Protein AF-A0A959X990-F1 (afdb_monomer_lite)

Secondary structure (DSSP, 8-state):
--PPPSS---EEESHHHHTT---HHHHHHHHHHHHHTTTTTTT--EEE--TT-B-SS-BTTB--B-TTT-TT-HHHH-

Sequence (78 aa):
MLSARLTPAMGWNSWNAFGTKLDEQTLLEVADVMVDRGLLTAGYDYFVIDDGWQHATRVGGRLVPDPDRFPSGMDWLG

Foldseek 3Di:
DDDDDPDDAAADECCVPANLNAAPVRLVVVVVVCVVVCVVVVRHPDDHYDPNQWDPDDDVNHTWGDCVRYVVTPVVVD

pLDDT: mean 94.64, std 9.84, range [40.72, 98.62]

Radius of gyration: 14.26 Å; chains: 1; bounding box: 27×29×39 Å

Structure (mmCIF, N/CA/C/O backbone):
data_AF-A0A959X990-F1
#
_entry.id   AF-A0A959X990-F1
#
loop_
_atom_site.group_PDB
_atom_site.id
_atom_site.type_symbol
_atom_site.label_atom_id
_atom_site.label_alt_id
_atom_site.label_comp_id
_atom_site.label_asym_id
_atom_site.label_entity_id
_atom_site.label_seq_id
_atom_site.pdbx_PDB_ins_code
_atom_site.Cartn_x
_atom_site.Cartn_y
_atom_site.Cartn_z
_atom_site.occupancy
_atom_site.B_iso_or_equiv
_atom_site.auth_seq_id
_atom_site.auth_comp_id
_atom_site.auth_asym_id
_atom_site.auth_atom_id
_atom_site.pdbx_PDB_model_num
ATOM 1 N N . MET A 1 1 ? -16.799 17.796 -3.974 1.00 40.72 1 MET A N 1
ATOM 2 C CA . MET A 1 1 ? -15.637 18.275 -3.195 1.00 40.72 1 MET A CA 1
ATOM 3 C C . MET A 1 1 ? -15.339 17.220 -2.147 1.00 40.72 1 MET A C 1
ATOM 5 O O . MET A 1 1 ? -16.245 16.884 -1.398 1.00 40.72 1 MET A O 1
ATOM 9 N N . LEU A 1 2 ? -14.137 16.643 -2.144 1.00 51.06 2 LEU A N 1
ATOM 10 C CA . LEU A 1 2 ? -13.713 15.731 -1.079 1.00 51.06 2 LEU A CA 1
ATOM 11 C C . LEU A 1 2 ? -13.481 16.573 0.180 1.00 51.06 2 LEU A C 1
ATOM 13 O O . LEU A 1 2 ? -12.635 17.464 0.175 1.00 51.06 2 LEU A O 1
ATOM 17 N N . SER A 1 3 ? -14.284 16.353 1.221 1.00 60.38 3 SER A N 1
ATOM 18 C CA . SER A 1 3 ? -14.068 16.995 2.518 1.00 60.38 3 SER A CA 1
ATOM 19 C C . SER A 1 3 ? -12.795 16.419 3.129 1.00 60.38 3 SER A C 1
ATOM 21 O O . SER A 1 3 ? -12.695 15.205 3.297 1.00 60.38 3 SER A O 1
ATOM 23 N N . ALA A 1 4 ? -11.828 17.272 3.466 1.00 71.69 4 ALA A N 1
ATOM 24 C CA . ALA A 1 4 ? -10.675 16.856 4.255 1.00 71.69 4 ALA A CA 1
ATOM 25 C C . ALA A 1 4 ? -11.156 16.273 5.595 1.00 71.69 4 ALA A C 1
ATOM 27 O O . ALA A 1 4 ? -12.104 16.792 6.197 1.00 71.69 4 ALA A O 1
ATOM 28 N N . ARG A 1 5 ? -10.527 15.183 6.053 1.00 77.81 5 ARG A N 1
ATOM 29 C CA . ARG A 1 5 ? -10.799 14.634 7.387 1.00 77.81 5 ARG A CA 1
ATOM 30 C C . ARG A 1 5 ? -10.303 15.625 8.440 1.00 77.81 5 ARG A C 1
ATOM 32 O O . ARG A 1 5 ? -9.217 16.180 8.309 1.00 77.81 5 ARG A O 1
ATOM 39 N N . LEU A 1 6 ? -11.109 15.845 9.479 1.00 89.69 6 LEU A N 1
ATOM 40 C CA . LEU A 1 6 ? -10.782 16.753 10.588 1.00 89.69 6 LEU A CA 1
ATOM 41 C C . LEU A 1 6 ? -9.834 16.118 11.622 1.00 89.69 6 LEU A C 1
ATOM 43 O O . LEU A 1 6 ? -9.381 16.797 12.540 1.00 89.69 6 LEU A O 1
ATOM 47 N N . THR A 1 7 ? -9.540 14.826 11.483 1.00 91.62 7 THR A N 1
ATOM 48 C CA . THR A 1 7 ? -8.629 14.060 12.340 1.00 91.62 7 THR A CA 1
ATOM 49 C C . THR A 1 7 ? -7.402 13.608 11.546 1.00 91.62 7 THR A C 1
ATOM 51 O O . THR A 1 7 ? -7.499 13.470 10.322 1.00 91.62 7 THR A O 1
ATOM 54 N N . PRO A 1 8 ? -6.257 13.345 12.208 1.00 95.12 8 PRO A N 1
ATOM 55 C CA . PRO A 1 8 ? -5.098 12.758 11.544 1.00 95.12 8 PRO A CA 1
ATOM 56 C C . PRO A 1 8 ? -5.468 11.478 10.785 1.00 95.12 8 PRO A C 1
ATOM 58 O O . PRO A 1 8 ? -6.296 10.695 11.253 1.00 95.12 8 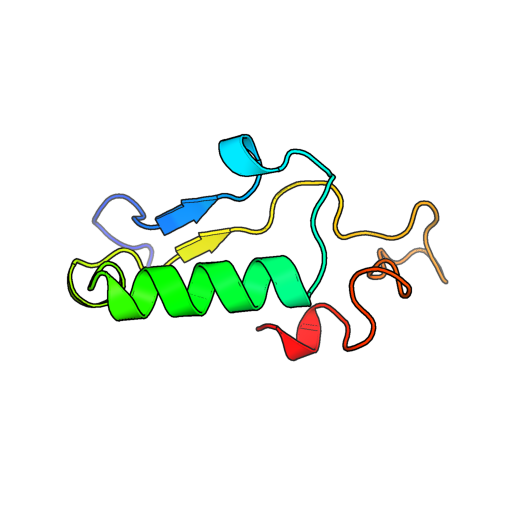PRO A O 1
ATOM 61 N N . ALA A 1 9 ? -4.852 11.270 9.620 1.00 95.06 9 ALA A N 1
ATOM 62 C CA . ALA A 1 9 ? -4.984 10.014 8.894 1.00 95.06 9 ALA A CA 1
ATOM 63 C C . ALA A 1 9 ? -4.363 8.881 9.720 1.00 95.06 9 ALA A C 1
ATOM 65 O O . ALA A 1 9 ? -3.271 9.028 10.272 1.00 95.06 9 ALA A O 1
ATOM 66 N N . MET A 1 10 ? -5.063 7.758 9.795 1.00 97.56 10 MET A N 1
ATOM 67 C CA . MET A 1 10 ? -4.611 6.562 10.489 1.00 97.56 10 MET A CA 1
ATOM 68 C C . MET A 1 10 ? -4.534 5.426 9.482 1.00 97.56 10 MET A C 1
ATOM 70 O O . MET A 1 10 ? -5.454 5.216 8.698 1.00 97.56 10 MET A O 1
ATOM 74 N N . GLY A 1 11 ? -3.426 4.700 9.484 1.00 97.56 11 GLY A N 1
ATOM 75 C CA . GLY A 1 11 ? -3.192 3.671 8.489 1.00 97.56 11 GLY A CA 1
ATOM 76 C C . GLY A 1 11 ? -1.844 2.996 8.632 1.00 97.56 11 GLY A C 1
ATOM 77 O O . GLY A 1 11 ? -1.145 3.161 9.634 1.00 97.56 11 GLY A O 1
ATOM 78 N N . TRP A 1 12 ? -1.492 2.251 7.599 1.00 98.31 12 TRP A N 1
ATOM 79 C CA . TRP A 1 12 ? -0.221 1.564 7.459 1.00 98.31 12 TRP A CA 1
ATOM 80 C C . TRP A 1 12 ? 0.496 2.036 6.191 1.00 98.31 12 TRP A C 1
ATOM 82 O O . TRP A 1 12 ? -0.150 2.395 5.209 1.00 98.31 12 TRP A O 1
ATOM 92 N N . ASN A 1 13 ? 1.827 2.055 6.225 1.00 98.50 13 ASN A N 1
ATOM 93 C CA . ASN A 1 13 ? 2.680 2.389 5.087 1.00 98.50 13 ASN A CA 1
ATOM 94 C C . ASN A 1 13 ? 3.750 1.302 4.917 1.00 98.50 13 ASN A C 1
ATOM 96 O O . ASN A 1 13 ? 4.352 0.869 5.906 1.00 98.50 13 ASN A O 1
ATOM 100 N N . SER A 1 14 ? 3.994 0.885 3.672 1.00 98.38 14 SER A N 1
ATOM 101 C CA . SER A 1 14 ? 4.882 -0.242 3.362 1.00 98.38 14 SER A CA 1
ATOM 102 C C . SER A 1 14 ? 6.369 0.003 3.618 1.00 98.38 14 SER A C 1
ATOM 104 O O . SER A 1 14 ? 7.104 -0.958 3.865 1.00 98.38 14 SER A O 1
ATOM 106 N N . TRP A 1 15 ? 6.833 1.254 3.608 1.00 98.44 15 TRP A N 1
ATOM 107 C CA . TRP A 1 15 ? 8.256 1.594 3.558 1.00 98.44 15 TRP A CA 1
ATOM 108 C C . TRP A 1 15 ? 9.059 1.036 4.732 1.00 98.44 15 TRP A C 1
ATOM 110 O O . TRP A 1 15 ? 10.086 0.388 4.539 1.00 98.44 15 TRP A O 1
ATOM 120 N N . ASN A 1 16 ? 8.577 1.237 5.960 1.00 98.00 16 ASN A N 1
ATOM 121 C CA . ASN A 1 16 ? 9.319 0.837 7.159 1.00 98.00 16 ASN A CA 1
ATOM 122 C C . ASN A 1 16 ? 9.431 -0.686 7.320 1.00 98.00 16 ASN A C 1
ATOM 124 O O . ASN A 1 16 ? 10.311 -1.153 8.040 1.00 98.00 16 ASN A O 1
ATOM 128 N N . ALA A 1 17 ? 8.543 -1.449 6.677 1.00 97.62 17 ALA A N 1
ATOM 129 C CA . ALA A 1 17 ? 8.559 -2.906 6.716 1.00 97.62 17 ALA A CA 1
ATOM 130 C C . ALA A 1 17 ? 9.354 -3.502 5.545 1.00 97.62 17 ALA A C 1
ATOM 132 O O . ALA A 1 17 ? 10.125 -4.440 5.745 1.00 97.62 17 ALA A O 1
ATOM 133 N N . PHE A 1 18 ? 9.187 -2.953 4.339 1.00 97.88 18 PHE A N 1
ATOM 134 C CA . PHE A 1 18 ? 9.617 -3.615 3.105 1.00 97.88 18 PHE A CA 1
ATOM 135 C C . PHE A 1 18 ? 10.566 -2.787 2.233 1.00 97.88 18 PHE A C 1
ATOM 137 O O . PHE A 1 18 ? 11.249 -3.348 1.370 1.00 97.88 18 PHE A O 1
ATOM 144 N N . GLY A 1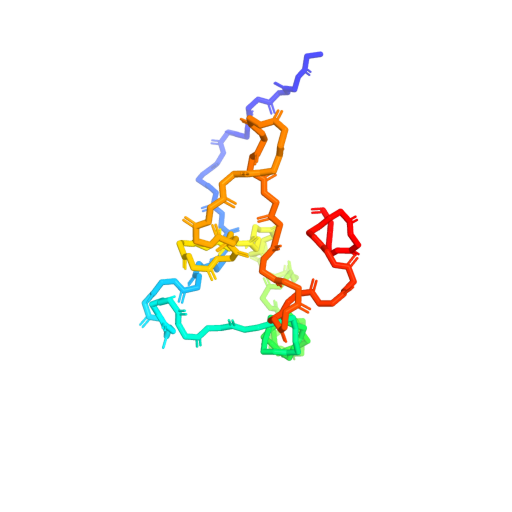 19 ? 10.650 -1.468 2.428 1.00 97.94 19 GLY A N 1
ATOM 145 C CA . GLY A 1 19 ? 11.260 -0.573 1.443 1.00 97.94 19 GLY A CA 1
ATOM 146 C C . GLY A 1 19 ? 10.660 -0.839 0.059 1.00 97.94 19 GLY A C 1
ATOM 147 O O . GLY A 1 19 ? 9.446 -0.899 -0.082 1.00 97.94 19 GLY A O 1
ATOM 148 N N . THR A 1 20 ? 11.509 -1.108 -0.935 1.00 97.31 20 THR A N 1
ATOM 149 C CA . THR A 1 20 ? 11.091 -1.454 -2.306 1.00 97.31 20 THR A CA 1
ATOM 150 C C . THR A 1 20 ? 10.915 -2.958 -2.555 1.00 97.31 20 THR A C 1
ATOM 152 O O . THR A 1 20 ? 10.797 -3.381 -3.707 1.00 97.31 20 THR A O 1
ATOM 155 N N . LYS A 1 21 ? 10.954 -3.798 -1.514 1.00 96.88 21 LYS A N 1
ATOM 156 C CA . LYS A 1 21 ? 10.860 -5.266 -1.612 1.00 96.88 21 LYS A CA 1
ATOM 157 C C . LYS A 1 21 ? 9.458 -5.748 -1.233 1.00 96.88 21 LYS A C 1
ATOM 159 O O . LYS A 1 21 ? 9.292 -6.419 -0.220 1.00 96.88 21 LYS A O 1
ATOM 164 N N . LEU A 1 22 ? 8.473 -5.374 -2.043 1.00 96.56 22 LEU A N 1
ATOM 165 C CA . LEU A 1 22 ? 7.081 -5.797 -1.909 1.00 96.56 22 LEU A CA 1
ATOM 166 C C . LEU A 1 22 ? 6.503 -6.214 -3.265 1.00 96.56 22 LEU A C 1
ATOM 168 O O . LEU A 1 22 ? 6.996 -5.794 -4.315 1.00 96.56 22 LEU A O 1
ATOM 172 N N . ASP A 1 23 ? 5.438 -6.999 -3.207 1.00 98.31 23 ASP A N 1
ATOM 173 C CA . ASP A 1 23 ? 4.625 -7.435 -4.336 1.00 98.31 23 ASP A CA 1
ATOM 174 C C . ASP A 1 23 ? 3.139 -7.487 -3.938 1.00 98.31 23 ASP A C 1
ATOM 176 O O . ASP A 1 23 ? 2.773 -7.237 -2.785 1.00 98.31 23 ASP A O 1
ATOM 180 N N . GLU A 1 24 ? 2.279 -7.775 -4.913 1.00 98.31 24 GLU A N 1
ATOM 181 C CA . GLU A 1 24 ? 0.825 -7.868 -4.768 1.00 98.31 24 GLU A CA 1
ATOM 182 C C . GLU A 1 24 ? 0.418 -8.806 -3.627 1.00 98.31 24 GLU A C 1
ATOM 184 O O . GLU A 1 24 ? -0.373 -8.420 -2.768 1.00 98.31 24 GLU A O 1
ATOM 189 N N . GLN A 1 25 ? 1.009 -10.001 -3.564 1.00 98.31 25 GLN A N 1
ATOM 190 C CA . GLN A 1 25 ? 0.691 -10.983 -2.530 1.00 98.31 25 GLN A CA 1
ATOM 191 C C . GLN A 1 25 ? 1.062 -10.471 -1.134 1.00 98.31 25 GLN A C 1
ATOM 193 O O . GLN A 1 25 ? 0.245 -10.554 -0.217 1.00 98.31 25 GLN A O 1
ATOM 198 N N . THR A 1 26 ? 2.255 -9.892 -0.975 1.00 98.19 26 THR A N 1
ATOM 199 C CA . THR A 1 26 ? 2.705 -9.331 0.306 1.00 98.19 26 THR A CA 1
ATOM 200 C C . THR A 1 26 ? 1.730 -8.268 0.815 1.00 98.19 26 THR A C 1
ATOM 202 O O . THR A 1 26 ? 1.417 -8.224 2.004 1.00 98.19 26 THR A O 1
ATOM 205 N N . LEU A 1 27 ? 1.224 -7.405 -0.071 1.00 98.12 27 LEU A N 1
ATOM 206 C CA . LEU A 1 27 ? 0.271 -6.365 0.314 1.00 98.12 27 LEU A CA 1
ATOM 207 C C . LEU A 1 27 ? -1.083 -6.936 0.745 1.00 98.12 27 LEU A C 1
ATOM 209 O O . LEU A 1 27 ? -1.636 -6.469 1.740 1.00 98.12 27 LEU A O 1
ATOM 213 N N . LEU A 1 28 ? -1.594 -7.943 0.032 1.00 98.12 28 LEU A N 1
ATOM 214 C CA . LEU A 1 28 ? -2.844 -8.615 0.396 1.00 98.12 28 LEU A CA 1
ATOM 215 C C . LEU A 1 28 ? -2.733 -9.286 1.770 1.00 98.12 28 LEU A C 1
ATOM 217 O O . LEU A 1 28 ? -3.599 -9.090 2.617 1.00 98.12 28 LEU A O 1
ATOM 221 N N . GLU A 1 29 ? -1.626 -9.983 2.038 1.00 98.50 29 GLU A N 1
ATOM 222 C CA . GLU A 1 29 ? -1.382 -10.618 3.338 1.00 98.50 29 GLU A CA 1
ATOM 223 C C . GLU A 1 29 ? -1.323 -9.589 4.481 1.00 98.50 29 GLU A C 1
ATOM 225 O O . GLU A 1 29 ? -1.863 -9.820 5.565 1.00 98.50 29 GLU A O 1
ATOM 230 N N . VAL A 1 30 ? -0.707 -8.422 4.259 1.00 98.31 30 VAL A N 1
ATOM 231 C CA . VAL A 1 30 ? -0.701 -7.343 5.261 1.00 98.31 30 VAL A CA 1
ATOM 232 C C . VAL A 1 30 ? -2.104 -6.783 5.475 1.00 98.31 30 VAL A C 1
ATOM 234 O O . VAL A 1 30 ? -2.477 -6.532 6.622 1.00 98.31 30 VAL A O 1
ATOM 237 N N . ALA A 1 31 ? -2.885 -6.594 4.409 1.00 97.88 31 ALA A N 1
ATOM 238 C CA . ALA A 1 31 ? -4.261 -6.120 4.513 1.00 97.88 31 ALA A CA 1
ATOM 239 C C . ALA A 1 31 ? -5.130 -7.096 5.327 1.00 97.88 31 ALA A C 1
ATOM 241 O O . ALA A 1 31 ? -5.815 -6.662 6.259 1.00 97.88 31 ALA A O 1
ATOM 242 N N . ASP A 1 32 ? -5.022 -8.401 5.063 1.00 98.50 32 ASP A N 1
ATOM 243 C CA . ASP A 1 32 ? -5.703 -9.450 5.832 1.00 98.50 32 ASP A CA 1
ATOM 244 C C . ASP A 1 32 ? -5.294 -9.406 7.311 1.00 98.50 32 ASP A C 1
ATOM 246 O O . ASP A 1 32 ? -6.147 -9.357 8.199 1.00 98.50 32 ASP A O 1
ATOM 250 N N . VAL A 1 33 ? -3.992 -9.299 7.605 1.00 98.50 33 VAL A N 1
ATOM 251 C CA . VAL A 1 33 ? -3.503 -9.170 8.987 1.00 98.50 33 VAL A CA 1
ATOM 252 C C . VAL A 1 33 ? -4.033 -7.901 9.662 1.00 98.50 33 VAL A C 1
ATOM 254 O O . VAL A 1 33 ? -4.376 -7.939 10.845 1.00 98.50 33 VAL A O 1
ATOM 257 N N . MET A 1 34 ? -4.120 -6.768 8.960 1.00 98.44 34 MET A N 1
ATOM 258 C CA . MET A 1 34 ? -4.689 -5.541 9.528 1.00 98.44 34 MET A CA 1
ATOM 259 C C . MET A 1 34 ? -6.154 -5.732 9.934 1.00 98.44 34 MET A C 1
ATOM 261 O O . MET A 1 34 ? -6.560 -5.250 10.998 1.00 98.44 34 MET A O 1
ATOM 265 N N . VAL A 1 35 ? -6.935 -6.453 9.126 1.00 98.31 35 VAL A N 1
ATOM 266 C CA . VAL A 1 35 ? -8.331 -6.792 9.429 1.00 98.31 35 VAL A CA 1
ATOM 267 C C . VAL A 1 35 ? -8.411 -7.766 10.604 1.00 98.31 35 VAL A C 1
ATOM 269 O O . VAL A 1 35 ? -9.095 -7.469 11.585 1.00 98.31 35 VAL A O 1
ATOM 272 N N . ASP A 1 36 ? -7.655 -8.863 10.568 1.00 98.62 36 ASP A N 1
ATOM 273 C CA . ASP A 1 36 ? -7.641 -9.900 11.610 1.00 98.62 36 ASP A CA 1
ATOM 274 C C . ASP A 1 36 ? -7.215 -9.360 12.980 1.00 98.62 36 ASP A C 1
ATOM 276 O O . ASP A 1 36 ? -7.678 -9.814 14.030 1.00 98.62 36 ASP A O 1
ATOM 280 N N . ARG A 1 37 ? -6.332 -8.356 12.994 1.00 98.38 37 ARG A N 1
ATOM 281 C CA . ARG A 1 37 ? -5.889 -7.664 14.214 1.00 98.38 37 ARG A CA 1
ATOM 282 C C . ARG A 1 37 ? -6.844 -6.559 14.667 1.00 98.38 37 ARG A C 1
ATOM 284 O O . ARG A 1 37 ? -6.591 -5.936 15.697 1.00 98.38 37 ARG A O 1
ATOM 291 N N . GLY A 1 38 ? -7.924 -6.306 13.930 1.00 98.50 38 GLY A N 1
ATOM 292 C CA . GLY A 1 38 ? -8.927 -5.295 14.253 1.00 98.50 38 GLY A CA 1
ATOM 293 C C . GLY A 1 38 ? -8.470 -3.853 14.017 1.00 98.50 38 GLY A C 1
ATOM 294 O O . GLY A 1 38 ? -9.093 -2.932 14.544 1.00 98.50 38 GLY A O 1
ATOM 295 N N . LEU A 1 39 ? -7.406 -3.629 13.237 1.00 98.50 39 LEU A N 1
ATOM 296 C CA . LEU A 1 39 ? -6.877 -2.284 12.982 1.00 98.50 39 LEU A CA 1
ATOM 297 C C . LEU A 1 39 ? -7.848 -1.447 12.149 1.00 98.50 39 LEU A C 1
ATOM 299 O O . LEU A 1 39 ? -8.044 -0.270 12.453 1.00 98.50 39 LEU A O 1
ATOM 303 N N . LEU A 1 40 ? -8.525 -2.063 11.175 1.00 97.25 40 LEU A N 1
ATOM 304 C CA . LEU A 1 40 ? -9.573 -1.389 10.407 1.00 97.25 40 LEU A CA 1
ATOM 305 C C . LEU A 1 40 ? -10.705 -0.901 11.326 1.00 97.25 40 LEU A C 1
ATOM 307 O O . LEU A 1 40 ? -11.086 0.266 11.280 1.00 97.25 40 LEU A O 1
ATOM 311 N N . THR A 1 41 ? -11.183 -1.760 12.233 1.00 98.06 41 THR A N 1
ATOM 312 C CA . THR A 1 41 ? -12.204 -1.405 13.236 1.00 98.06 41 THR A CA 1
ATOM 313 C C . THR A 1 41 ? -11.722 -0.312 14.196 1.00 98.06 41 THR A C 1
ATOM 315 O O . THR A 1 41 ? -12.521 0.505 14.649 1.00 98.06 41 THR A O 1
ATOM 318 N N . ALA A 1 42 ? -10.420 -0.261 14.489 1.00 98.12 42 ALA A N 1
ATOM 319 C CA . ALA A 1 42 ? -9.800 0.780 15.307 1.00 98.12 42 ALA A CA 1
ATOM 320 C C . ALA A 1 42 ? -9.556 2.109 14.556 1.00 98.12 42 ALA A C 1
ATOM 322 O O . ALA A 1 42 ? -9.078 3.066 15.164 1.00 98.12 42 ALA A O 1
ATOM 323 N N . GLY A 1 43 ? -9.883 2.186 13.260 1.00 97.31 43 GLY A N 1
ATOM 324 C CA . GLY A 1 43 ? -9.798 3.404 12.450 1.00 97.31 43 GLY A CA 1
ATOM 325 C C . GLY A 1 43 ? -8.551 3.525 11.571 1.00 97.31 43 GLY A C 1
ATOM 326 O O . GLY A 1 43 ? -8.356 4.575 10.969 1.00 97.31 43 GLY A O 1
ATOM 327 N N . TYR A 1 44 ? -7.712 2.489 11.474 1.00 98.00 44 TYR A N 1
ATOM 328 C CA . TYR A 1 44 ? -6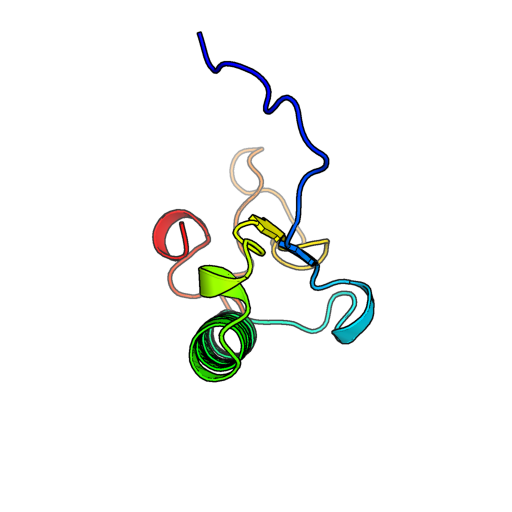.586 2.453 10.534 1.00 98.00 44 TYR A CA 1
ATOM 329 C C . TYR A 1 44 ? -7.090 2.058 9.143 1.00 98.00 44 TYR A C 1
ATOM 331 O O . TYR A 1 44 ? -7.072 0.884 8.780 1.00 98.00 44 TYR A O 1
ATOM 339 N N . ASP A 1 45 ? -7.573 3.039 8.385 1.00 95.38 45 ASP A N 1
ATOM 340 C CA . ASP A 1 45 ? -8.279 2.834 7.116 1.00 95.38 45 ASP A CA 1
ATOM 341 C C . ASP A 1 45 ? -7.535 3.361 5.881 1.00 95.38 45 ASP A C 1
ATOM 343 O O . ASP A 1 45 ? -8.048 3.283 4.765 1.00 95.38 45 ASP A O 1
ATOM 347 N N . TYR A 1 46 ? -6.305 3.846 6.060 1.00 96.44 46 TYR A N 1
ATOM 348 C CA . TYR A 1 46 ? -5.370 4.082 4.964 1.00 96.44 46 TYR A CA 1
ATOM 349 C C . TYR A 1 46 ? -4.394 2.912 4.817 1.00 96.44 46 TYR A C 1
ATOM 351 O O . TYR A 1 46 ? -3.712 2.528 5.769 1.00 96.44 46 TYR A O 1
ATOM 359 N N . PHE A 1 47 ? -4.275 2.399 3.597 1.00 97.56 47 PHE A N 1
ATOM 360 C CA . PHE A 1 47 ? -3.276 1.407 3.214 1.00 97.56 47 PHE A CA 1
ATOM 361 C C . PHE A 1 47 ? -2.354 2.030 2.163 1.00 97.56 47 PHE A C 1
ATOM 363 O O . PHE A 1 47 ? -2.711 2.152 0.994 1.00 97.56 47 PHE A O 1
ATOM 370 N N . VAL A 1 48 ? -1.202 2.535 2.602 1.00 97.81 48 VAL A N 1
ATOM 371 C CA . VAL A 1 48 ? -0.304 3.339 1.769 1.00 97.81 48 VAL A CA 1
ATOM 372 C C . VAL A 1 48 ? 0.804 2.462 1.206 1.00 97.81 48 VAL A C 1
ATOM 374 O O . VAL A 1 48 ? 1.672 1.977 1.933 1.00 97.81 48 VAL A O 1
ATOM 377 N N . ILE A 1 49 ? 0.790 2.309 -0.113 1.00 97.75 49 ILE A N 1
ATOM 378 C CA . ILE A 1 49 ? 1.856 1.652 -0.861 1.00 97.75 49 ILE A CA 1
ATOM 379 C C . ILE A 1 49 ? 2.898 2.718 -1.195 1.00 97.75 49 ILE A C 1
ATOM 381 O O . ILE A 1 49 ? 2.609 3.678 -1.908 1.00 97.75 49 ILE A O 1
ATOM 385 N N . ASP A 1 50 ? 4.084 2.575 -0.613 1.00 97.75 50 ASP A N 1
ATOM 386 C CA . ASP A 1 50 ? 5.212 3.477 -0.832 1.00 97.75 50 ASP A CA 1
ATOM 387 C C . ASP A 1 50 ? 6.002 3.085 -2.100 1.00 97.75 50 ASP A C 1
ATOM 389 O O . ASP A 1 50 ? 5.489 2.395 -2.982 1.00 97.75 50 ASP A O 1
ATOM 393 N N . ASP A 1 51 ? 7.241 3.548 -2.230 1.00 97.19 51 ASP A N 1
ATOM 394 C CA . ASP A 1 51 ? 8.082 3.316 -3.402 1.00 97.19 51 ASP A CA 1
ATOM 395 C C . ASP A 1 51 ? 8.337 1.819 -3.704 1.00 97.19 51 ASP A C 1
ATOM 397 O O . ASP A 1 51 ? 8.397 0.967 -2.816 1.00 97.19 51 ASP A O 1
ATOM 401 N N . GLY A 1 52 ? 8.539 1.499 -4.986 1.00 95.94 52 GLY A N 1
ATOM 402 C CA . GLY A 1 52 ? 8.869 0.152 -5.467 1.00 95.94 52 GLY A CA 1
ATOM 403 C C . GLY A 1 52 ? 7.726 -0.615 -6.137 1.00 95.94 52 GLY A C 1
ATOM 404 O O . GLY A 1 52 ? 7.934 -1.772 -6.514 1.00 95.94 52 GLY A O 1
ATOM 405 N N . TRP A 1 53 ? 6.556 0.012 -6.313 1.00 97.75 53 TRP A N 1
ATOM 406 C CA . TRP A 1 53 ? 5.428 -0.577 -7.047 1.00 97.75 53 TRP A CA 1
ATOM 407 C C . TRP A 1 53 ? 5.551 -0.435 -8.569 1.00 97.75 53 TRP A C 1
ATOM 409 O O . TRP A 1 53 ? 5.038 -1.245 -9.341 1.00 97.75 53 TRP A O 1
ATOM 419 N N . GLN A 1 54 ? 6.212 0.630 -9.010 1.00 97.69 54 GLN A N 1
ATOM 420 C CA . GLN A 1 54 ? 6.309 1.011 -10.408 1.00 97.69 54 GLN A CA 1
ATOM 421 C C . GLN A 1 54 ? 7.391 0.229 -11.154 1.00 97.69 54 GLN A C 1
ATOM 423 O O . GLN A 1 54 ? 8.460 -0.070 -10.622 1.00 97.69 54 GLN A O 1
ATOM 428 N N . HIS A 1 55 ? 7.153 0.010 -12.443 1.00 97.12 55 HIS A N 1
ATOM 429 C CA . HIS A 1 55 ? 8.154 -0.477 -13.376 1.00 97.12 55 HIS A CA 1
ATOM 430 C C . HIS A 1 55 ? 9.328 0.512 -13.499 1.00 97.12 55 HIS A C 1
ATOM 432 O O . HIS A 1 55 ? 9.152 1.734 -13.431 1.00 97.12 55 HIS A O 1
ATOM 438 N N . ALA A 1 56 ? 10.533 -0.010 -13.750 1.00 95.06 56 ALA A N 1
ATOM 439 C CA . ALA A 1 56 ? 11.762 0.787 -13.840 1.00 95.06 56 ALA A CA 1
ATOM 440 C C . ALA A 1 56 ? 11.734 1.844 -14.961 1.00 95.06 56 ALA A C 1
ATOM 442 O O . ALA A 1 56 ? 12.427 2.861 -14.895 1.00 95.06 56 ALA A O 1
ATOM 443 N N . THR A 1 57 ? 10.936 1.610 -16.003 1.00 96.31 57 THR A N 1
ATOM 444 C CA . THR A 1 57 ? 10.750 2.537 -17.121 1.00 96.31 57 THR A CA 1
ATOM 445 C C . THR A 1 57 ? 9.281 2.850 -17.354 1.00 96.31 57 THR A C 1
ATOM 447 O O . THR A 1 57 ? 8.394 2.020 -17.154 1.00 96.31 57 THR A O 1
ATOM 450 N N . ARG A 1 58 ? 9.028 4.073 -17.824 1.00 96.88 58 ARG A N 1
ATOM 451 C CA . ARG A 1 58 ? 7.696 4.509 -18.244 1.00 96.88 58 ARG A CA 1
ATOM 452 C C . ARG A 1 58 ? 7.299 3.832 -19.551 1.00 96.88 58 ARG A C 1
ATOM 454 O O . ARG A 1 58 ? 8.111 3.739 -20.468 1.00 96.88 58 ARG A O 1
ATOM 461 N N . VAL A 1 59 ? 6.022 3.494 -19.682 1.00 96.19 59 VAL A N 1
ATOM 462 C CA . VAL A 1 59 ? 5.436 2.970 -20.924 1.00 96.19 59 VAL A CA 1
ATOM 463 C C . VAL A 1 59 ? 4.510 4.033 -21.501 1.00 96.19 59 VAL A C 1
ATOM 465 O O . VAL A 1 59 ? 3.605 4.517 -20.823 1.00 96.19 59 VAL A O 1
ATOM 468 N N . GLY A 1 60 ? 4.783 4.485 -22.728 1.00 96.56 60 GLY A N 1
ATOM 469 C CA . GLY A 1 60 ? 4.02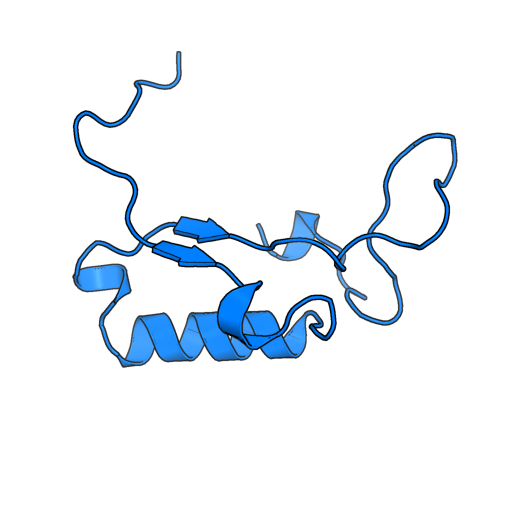7 5.588 -23.341 1.00 96.56 60 GLY A CA 1
ATOM 470 C C . GLY A 1 60 ? 4.053 6.884 -22.514 1.00 96.56 60 GLY A C 1
ATOM 471 O O . GLY A 1 60 ? 3.075 7.624 -22.489 1.00 96.56 60 GLY A O 1
ATOM 472 N N . GLY A 1 61 ? 5.138 7.127 -21.767 1.00 97.12 61 GLY A N 1
ATOM 473 C CA . GLY A 1 61 ? 5.278 8.276 -20.862 1.00 97.12 61 GLY A CA 1
ATOM 474 C C . GLY A 1 61 ? 4.562 8.134 -19.509 1.00 97.12 61 GLY A C 1
ATOM 475 O O . GLY A 1 61 ? 4.723 8.990 -18.634 1.00 97.12 61 GLY A O 1
ATOM 476 N N . ARG A 1 62 ? 3.823 7.045 -19.282 1.00 96.56 62 ARG A N 1
ATOM 477 C CA . ARG A 1 62 ? 3.078 6.795 -18.043 1.00 96.56 62 ARG A CA 1
ATOM 478 C C . ARG A 1 62 ? 3.878 5.923 -17.081 1.00 96.56 62 ARG A C 1
ATOM 480 O O . ARG A 1 62 ? 4.657 5.073 -17.509 1.00 96.56 62 ARG A O 1
ATOM 487 N N . LEU A 1 63 ? 3.681 6.151 -15.782 1.00 96.56 63 LEU A N 1
ATOM 488 C CA . LEU A 1 63 ? 4.041 5.149 -14.781 1.00 96.56 63 LEU A CA 1
ATOM 489 C C . LEU A 1 63 ? 3.124 3.945 -14.981 1.00 96.56 63 LEU A C 1
ATOM 491 O O . LEU A 1 63 ? 1.925 4.122 -15.204 1.00 96.56 63 LEU A O 1
ATOM 495 N N . VAL A 1 64 ? 3.704 2.756 -14.924 1.00 97.06 64 VAL A N 1
ATOM 496 C CA . VAL A 1 64 ? 2.978 1.489 -14.952 1.00 97.06 64 VAL A CA 1
ATOM 497 C C . VAL A 1 64 ? 3.472 0.624 -13.794 1.00 97.06 64 VAL A C 1
ATOM 499 O O . VAL A 1 64 ? 4.619 0.812 -13.378 1.00 97.06 64 VAL A O 1
ATOM 502 N N . PRO A 1 65 ? 2.641 -0.280 -13.258 1.00 97.75 65 PRO A N 1
ATOM 503 C CA . PRO A 1 65 ? 3.066 -1.218 -12.225 1.00 97.75 65 PRO A CA 1
ATOM 504 C C . PRO A 1 65 ? 4.147 -2.154 -12.774 1.00 97.75 65 PRO A C 1
ATOM 506 O O . PRO A 1 65 ? 4.157 -2.448 -13.972 1.00 97.75 65 PRO A O 1
ATOM 509 N N . ASP A 1 66 ? 5.064 -2.604 -11.921 1.00 97.88 66 ASP A N 1
ATOM 510 C CA . ASP A 1 66 ? 5.982 -3.686 -12.278 1.00 97.88 66 ASP A CA 1
ATOM 511 C C . ASP A 1 66 ? 5.163 -4.978 -12.486 1.00 97.88 66 ASP A C 1
ATOM 513 O O . ASP A 1 66 ? 4.517 -5.424 -11.538 1.00 97.88 66 ASP A O 1
ATOM 517 N N . PRO A 1 67 ? 5.135 -5.568 -13.696 1.00 96.44 67 PRO A N 1
ATOM 518 C CA . PRO A 1 67 ? 4.237 -6.677 -14.009 1.00 96.44 67 PRO A CA 1
ATOM 519 C C . PRO A 1 67 ? 4.628 -7.992 -13.324 1.00 96.44 67 PRO A C 1
A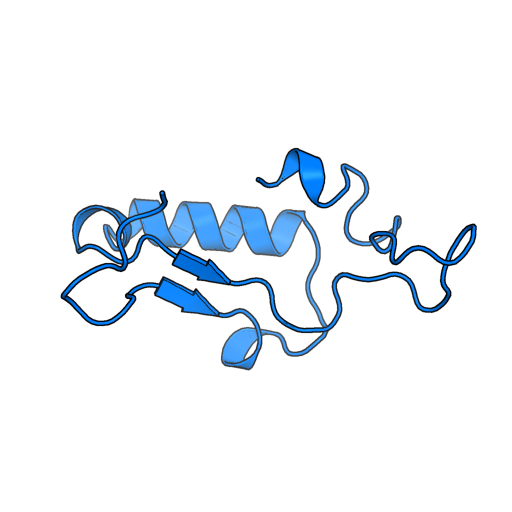TOM 521 O O . PRO A 1 67 ? 3.775 -8.866 -13.197 1.00 96.44 67 PRO A O 1
ATOM 524 N N . ASP A 1 68 ? 5.879 -8.139 -12.875 1.00 97.00 68 ASP A N 1
ATOM 525 C CA . ASP A 1 68 ? 6.321 -9.337 -12.154 1.00 97.00 68 ASP A CA 1
ATOM 526 C C . ASP A 1 68 ? 5.910 -9.271 -10.676 1.00 97.00 68 ASP A C 1
ATOM 528 O O . ASP A 1 68 ? 5.681 -10.301 -10.044 1.00 97.00 68 ASP A O 1
ATOM 532 N N . ARG A 1 69 ? 5.799 -8.059 -10.118 1.00 97.62 69 ARG A N 1
ATOM 533 C CA . ARG A 1 69 ? 5.402 -7.826 -8.718 1.00 97.62 69 ARG A CA 1
ATOM 534 C C . ARG A 1 69 ? 3.908 -7.567 -8.553 1.00 97.62 69 ARG A C 1
ATOM 536 O O . ARG A 1 69 ? 3.331 -7.942 -7.540 1.00 97.62 69 ARG A O 1
ATOM 543 N N . PHE A 1 70 ? 3.295 -6.909 -9.529 1.00 98.12 70 PHE A N 1
ATOM 544 C CA . PHE A 1 70 ? 1.894 -6.491 -9.533 1.00 98.12 70 PHE A CA 1
ATOM 545 C C . PHE A 1 70 ? 1.216 -6.993 -10.813 1.00 98.12 70 PHE A C 1
ATOM 547 O O . PHE A 1 70 ? 0.852 -6.179 -11.670 1.00 98.12 70 PHE A O 1
ATOM 554 N N . PRO A 1 71 ? 1.079 -8.322 -10.986 1.00 97.69 71 PRO A N 1
ATOM 555 C CA . PRO A 1 71 ? 0.544 -8.923 -12.208 1.00 97.69 71 PRO A CA 1
ATOM 556 C C . PRO A 1 71 ? -0.901 -8.504 -12.506 1.00 97.69 71 PRO A C 1
ATOM 558 O O . PRO A 1 71 ? -1.287 -8.443 -13.675 1.00 97.69 71 PRO A O 1
ATOM 561 N N . SER A 1 72 ? -1.690 -8.174 -11.479 1.00 98.00 72 SER A N 1
ATOM 562 C CA . SER A 1 72 ? -3.057 -7.664 -11.634 1.00 98.00 72 SER A CA 1
ATOM 563 C C . SER A 1 72 ? -3.101 -6.138 -11.816 1.00 98.00 72 SER A C 1
ATOM 565 O O . SER A 1 72 ? -4.118 -5.583 -12.235 1.00 98.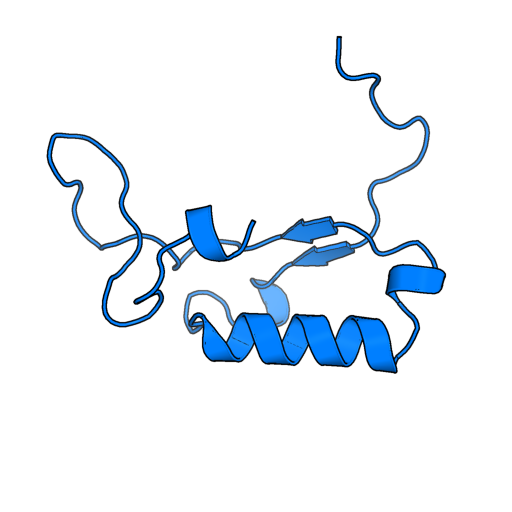00 72 SER A O 1
ATOM 567 N N . GLY A 1 73 ? -1.979 -5.456 -11.561 1.00 96.75 73 GLY A N 1
ATOM 568 C CA . GLY A 1 73 ? -1.830 -4.005 -11.613 1.00 96.75 73 GLY A CA 1
ATOM 569 C C . GLY A 1 73 ? -2.415 -3.272 -10.399 1.00 96.75 73 GLY A C 1
ATOM 570 O O . GLY A 1 73 ? -3.194 -3.817 -9.624 1.00 96.75 73 GLY A O 1
ATOM 571 N N . MET A 1 74 ? -2.052 -1.993 -10.237 1.00 95.88 74 MET A N 1
ATOM 572 C CA . MET A 1 74 ? -2.483 -1.195 -9.075 1.00 95.88 74 MET A CA 1
ATOM 573 C C . MET A 1 74 ? -3.990 -0.917 -9.060 1.00 95.88 74 MET A C 1
ATOM 575 O O . MET A 1 74 ? -4.585 -0.921 -7.992 1.00 95.88 74 MET A O 1
ATOM 579 N N . ASP A 1 75 ? -4.618 -0.746 -10.230 1.00 95.06 75 ASP A N 1
ATOM 580 C CA . ASP A 1 75 ? -6.067 -0.509 -10.333 1.00 95.06 75 ASP A CA 1
ATOM 581 C C . ASP A 1 75 ? -6.894 -1.686 -9.778 1.00 95.06 75 ASP A C 1
ATOM 583 O O . ASP A 1 75 ? -8.039 -1.501 -9.373 1.00 95.06 75 ASP A O 1
ATOM 587 N N . TRP A 1 76 ? -6.333 -2.902 -9.767 1.00 97.00 76 TRP A N 1
ATOM 588 C CA . TRP A 1 76 ? -6.979 -4.074 -9.178 1.00 97.00 76 TRP A CA 1
ATOM 589 C C . TRP A 1 76 ? -6.894 -4.082 -7.643 1.00 97.00 76 TRP A C 1
ATOM 591 O O . TRP A 1 76 ? -7.807 -4.583 -6.990 1.00 97.00 76 TRP A O 1
ATOM 601 N N . LEU A 1 77 ? -5.830 -3.503 -7.072 1.00 91.31 77 LEU A N 1
ATOM 602 C CA . LEU A 1 77 ? -5.623 -3.416 -5.622 1.00 91.31 77 LEU A CA 1
ATOM 603 C C . LEU A 1 77 ? -6.517 -2.364 -4.947 1.00 91.31 77 LEU A C 1
ATOM 605 O O . LEU A 1 77 ? -6.886 -2.555 -3.786 1.00 91.31 77 LEU A O 1
ATOM 609 N N . GLY A 1 78 ? -6.877 -1.286 -5.653 1.00 84.12 78 GLY A N 1
ATOM 610 C CA . GLY A 1 78 ? -7.805 -0.252 -5.168 1.00 84.12 78 GLY A CA 1
ATOM 611 C C . GLY A 1 78 ? -7.411 1.179 -5.500 1.00 84.12 78 GLY A C 1
ATOM 612 O O . GLY A 1 78 ? -6.202 1.499 -5.467 1.00 84.12 78 GLY A O 1
#